Protein AF-A0A0H5RE59-F1 (afdb_monomer)

Radius of gyration: 17.79 Å; Cα contacts (8 Å, |Δi|>4): 95; chains: 1; bounding box: 38×24×58 Å

Mean predicted aligned error: 8.14 Å

Nearest PDB structures (foldseek):
  7eeb-assembly1_M  TM=8.782E-01  e=2.291E-01  Mus musculus
  8fvt-assembly1_B  TM=6.052E-01  e=4.975E+00  synthetic construct

Sequence (113 aa):
MSSTVLARKEISFVYLSLATGTVLLAVDVMDFVATGSYRVPRITPFAWRQNLVMGHAISFYFFLAGFFYSSEARIHKLVQLSWVSFAINIVAFVLRQVYDIYYRDYHPAEYVT

pLDDT: mean 80.5, std 17.13, range [43.94, 97.5]

Secondary structure (DSSP, 8-state):
--HHHHHHHHHHHHHHHHHHHHHHHHHHHHHHHHHHTT---S---HHHHHHHHHHHHHHHHHHHHHHHHHHHTT-HHHHHHHHHHHHHHHHHHHHHHHHHHHTTT--GGGS--

Foldseek 3Di:
DDPVVVLVVLLCLLVVLQVLLVVLLVVLVVQVVCVVVLVDDQDPDPVNLVVSVVSLVSSVVSLVSNCVSCVVVVVVVSNVSSVVSVVSSVVSVVSSVVCCVVCVVVRSVVVPD

Solvent-accessible surface area (backbone atoms only — not comparable to full-atom values): 6066 Å² total; per-residue (Å²): 134,63,71,70,58,54,56,57,58,50,62,45,25,32,58,48,12,33,52,46,16,51,52,49,31,52,50,44,52,48,53,52,51,33,56,76,66,74,65,55,66,81,65,81,50,73,67,55,58,53,49,51,56,51,49,52,53,54,24,49,50,26,32,52,52,15,34,52,51,24,52,75,69,62,39,64,71,53,37,54,50,26,53,52,25,48,52,44,35,49,53,27,51,51,51,42,52,50,48,54,62,77,47,63,82,68,56,72,68,78,75,69,126

Structure (mmCIF, N/CA/C/O backbone):
data_AF-A0A0H5RE59-F1
#
_entry.id   AF-A0A0H5RE59-F1
#
loop_
_atom_site.group_PDB
_atom_site.id
_atom_site.type_symbol
_atom_site.label_atom_id
_atom_site.label_alt_id
_atom_site.label_comp_id
_atom_site.label_asym_id
_atom_site.label_entity_id
_atom_site.label_seq_id
_atom_site.pdbx_PDB_ins_code
_atom_site.Cartn_x
_atom_site.Cartn_y
_atom_site.Cartn_z
_atom_site.occupancy
_atom_site.B_iso_or_equiv
_atom_site.auth_seq_id
_atom_site.auth_comp_id
_atom_site.auth_asym_id
_atom_site.auth_atom_id
_atom_site.pdbx_PDB_model_num
ATOM 1 N N . MET A 1 1 ? -6.481 15.987 28.851 1.00 46.97 1 MET A N 1
ATOM 2 C CA . MET A 1 1 ? -6.826 15.584 27.467 1.00 46.97 1 MET A CA 1
ATOM 3 C C . MET A 1 1 ? -7.873 14.484 27.543 1.00 46.97 1 MET A C 1
ATOM 5 O O . MET A 1 1 ? -7.654 13.524 28.263 1.00 46.97 1 MET A O 1
ATOM 9 N N . SER A 1 2 ? -9.025 14.662 26.894 1.00 43.94 2 SER A N 1
ATOM 10 C CA . SER A 1 2 ? -10.162 13.731 26.975 1.00 43.94 2 SER A CA 1
ATOM 11 C C . SER A 1 2 ? -9.854 12.403 26.270 1.00 43.94 2 SER A C 1
ATOM 13 O O . SER A 1 2 ? -9.437 12.420 25.111 1.00 43.94 2 SER A O 1
ATOM 15 N N . SER A 1 3 ? -10.094 11.268 26.933 1.00 54.47 3 SER A N 1
ATOM 16 C CA . SER A 1 3 ? -9.880 9.902 26.413 1.00 54.47 3 SER A CA 1
ATOM 17 C C . SER A 1 3 ? -10.580 9.634 25.072 1.00 54.47 3 SER A C 1
ATOM 19 O O . SER A 1 3 ? -10.087 8.872 24.245 1.00 54.47 3 SER A O 1
ATOM 21 N N . THR A 1 4 ? -11.682 10.334 24.795 1.00 52.44 4 THR A N 1
ATOM 22 C CA . THR A 1 4 ? -12.411 10.262 23.519 1.00 52.44 4 THR A CA 1
ATOM 23 C C . THR A 1 4 ? -11.646 10.840 22.325 1.00 52.44 4 THR A C 1
ATOM 25 O O . THR A 1 4 ? -11.872 10.414 21.192 1.00 52.44 4 THR A O 1
ATOM 28 N N . VAL A 1 5 ? -10.730 11.789 22.546 1.00 55.84 5 VAL A N 1
ATOM 29 C CA . VAL A 1 5 ? -9.918 12.390 21.473 1.00 55.84 5 VAL A CA 1
ATOM 30 C C . VAL A 1 5 ? -8.778 11.454 21.067 1.00 55.84 5 VAL A C 1
ATOM 32 O O . VAL A 1 5 ? -8.504 11.332 19.875 1.00 55.84 5 VAL A O 1
ATOM 35 N N . LEU A 1 6 ? -8.162 10.755 22.029 1.00 54.16 6 LEU A N 1
ATOM 36 C CA . LEU A 1 6 ? -7.161 9.710 21.771 1.00 54.16 6 LEU A CA 1
ATOM 37 C C . LEU A 1 6 ? -7.769 8.553 20.968 1.00 54.16 6 LEU A C 1
ATOM 39 O O . LEU A 1 6 ? -7.276 8.256 19.883 1.00 54.16 6 LEU A O 1
ATOM 43 N N . ALA A 1 7 ? -8.927 8.039 21.399 1.00 53.91 7 ALA A N 1
ATOM 44 C CA . ALA A 1 7 ? -9.632 6.974 20.685 1.00 53.91 7 ALA A CA 1
ATOM 45 C C . ALA A 1 7 ? -9.993 7.357 19.232 1.00 53.91 7 ALA A C 1
ATOM 47 O O . ALA A 1 7 ? -9.856 6.549 18.317 1.00 53.91 7 ALA A O 1
ATOM 48 N N . ARG A 1 8 ? -10.409 8.610 18.973 1.00 58.31 8 ARG A N 1
ATOM 49 C CA . ARG A 1 8 ? -10.681 9.094 17.601 1.00 58.31 8 ARG A CA 1
ATOM 50 C C . ARG A 1 8 ? -9.419 9.235 16.742 1.00 58.31 8 ARG A C 1
ATOM 52 O O . ARG A 1 8 ? -9.476 8.959 15.543 1.00 58.31 8 ARG A O 1
ATOM 59 N N . LYS A 1 9 ? -8.298 9.668 17.327 1.00 58.06 9 LYS A N 1
ATOM 60 C CA . LYS A 1 9 ? -7.012 9.783 16.618 1.00 58.06 9 LYS A CA 1
ATOM 61 C C . LYS A 1 9 ? -6.475 8.406 16.226 1.00 58.06 9 LYS A C 1
ATOM 63 O O . LYS A 1 9 ? -6.019 8.234 15.102 1.00 58.06 9 LYS A O 1
ATOM 68 N N . GLU A 1 10 ? -6.609 7.424 17.109 1.00 56.84 10 GLU A N 1
ATOM 69 C CA . GLU A 1 10 ? -6.114 6.058 16.906 1.00 56.84 10 GLU A CA 1
ATOM 70 C C . GLU A 1 10 ? -6.947 5.265 15.880 1.00 56.84 10 GLU A C 1
ATOM 72 O O . GLU A 1 10 ? -6.394 4.523 15.070 1.00 56.84 10 GLU A O 1
ATOM 77 N N . ILE A 1 11 ? -8.261 5.517 15.789 1.00 60.91 11 ILE A N 1
ATOM 78 C CA . ILE A 1 11 ? -9.129 4.963 14.726 1.00 60.91 11 ILE A CA 1
ATOM 79 C C . ILE A 1 11 ? -8.711 5.436 13.319 1.00 60.91 11 ILE A C 1
ATOM 81 O O . ILE A 1 11 ? -8.990 4.769 12.320 1.00 60.91 11 ILE A O 1
ATOM 85 N N . SER A 1 12 ? -8.008 6.567 13.213 1.00 78.69 12 SER A N 1
ATOM 86 C CA . SER A 1 12 ? -7.616 7.139 11.918 1.00 78.69 12 SER A CA 1
ATOM 87 C C . SER A 1 12 ? -6.506 6.342 11.219 1.00 78.69 12 SER A C 1
ATOM 89 O O . SER A 1 12 ? -6.367 6.446 10.002 1.00 78.69 12 SER A O 1
ATOM 91 N N . PHE A 1 13 ? -5.752 5.503 11.941 1.00 89.12 13 PHE A N 1
ATOM 92 C CA . PHE A 1 13 ? -4.626 4.757 11.368 1.00 89.12 13 PHE A CA 1
ATOM 93 C C . PHE A 1 13 ? -5.042 3.711 10.327 1.00 89.12 13 PHE A C 1
ATOM 95 O O . PHE A 1 13 ? -4.331 3.530 9.341 1.00 89.12 13 PHE A O 1
ATOM 102 N N . VAL A 1 14 ? -6.217 3.085 10.472 1.00 90.50 14 VAL A N 1
ATOM 103 C CA . VAL A 1 14 ? -6.732 2.124 9.475 1.00 90.50 14 VAL A CA 1
ATOM 104 C C . VAL A 1 14 ? -7.000 2.819 8.139 1.00 90.50 14 VAL A C 1
ATOM 106 O O . VAL A 1 14 ? -6.599 2.327 7.088 1.00 90.50 14 VAL A O 1
ATOM 109 N N . TYR A 1 15 ? -7.636 3.993 8.177 1.00 92.88 15 TYR A N 1
ATOM 110 C CA . TYR A 1 15 ? -7.918 4.780 6.975 1.00 92.88 15 TYR A CA 1
ATOM 111 C C . TYR A 1 15 ? -6.647 5.346 6.349 1.00 92.88 15 TYR A C 1
ATOM 113 O O . TYR A 1 15 ? -6.528 5.348 5.126 1.00 92.88 15 TYR A O 1
ATOM 121 N N . LEU A 1 16 ? -5.690 5.786 7.173 1.00 93.88 16 LEU A N 1
ATOM 122 C CA . LEU A 1 16 ? -4.383 6.227 6.693 1.00 93.88 16 LEU A CA 1
ATOM 123 C C . LEU A 1 16 ? -3.656 5.088 5.982 1.00 93.88 16 LEU A C 1
ATOM 125 O O . LEU A 1 16 ? -3.240 5.285 4.851 1.00 93.88 16 LEU A O 1
ATOM 129 N N . SER A 1 17 ? -3.593 3.900 6.590 1.00 95.50 17 SER A N 1
ATOM 130 C CA . SER A 1 17 ? -2.998 2.702 5.986 1.00 95.50 17 SER A CA 1
ATOM 131 C C . SER A 1 17 ? -3.651 2.318 4.657 1.00 95.50 17 SER A C 1
ATOM 133 O O . SER A 1 17 ? -2.963 1.962 3.699 1.00 95.50 17 SER A O 1
ATOM 135 N N . LEU A 1 18 ? -4.981 2.410 4.586 1.00 94.94 18 LEU A N 1
ATOM 136 C CA . LEU A 1 18 ? -5.728 2.098 3.375 1.00 94.94 18 LEU A CA 1
ATOM 137 C C . LEU A 1 18 ? -5.432 3.115 2.268 1.00 94.94 18 LEU A C 1
ATOM 139 O O . LEU A 1 18 ? -5.188 2.732 1.124 1.00 94.94 18 LEU A O 1
ATOM 143 N N . ALA A 1 19 ? -5.423 4.406 2.607 1.00 95.25 19 ALA A N 1
ATOM 144 C CA . ALA A 1 19 ? -5.119 5.479 1.671 1.00 95.25 19 ALA A CA 1
ATOM 145 C C . ALA A 1 19 ? -3.676 5.381 1.162 1.00 95.25 19 ALA A C 1
ATOM 147 O O . ALA A 1 19 ? -3.457 5.383 -0.048 1.00 95.25 19 ALA A O 1
ATOM 148 N N . THR A 1 20 ? -2.697 5.228 2.059 1.00 95.50 20 THR A N 1
ATOM 149 C CA . THR A 1 20 ? -1.285 5.090 1.681 1.00 95.50 20 THR A CA 1
ATOM 150 C C . THR A 1 20 ? -1.047 3.826 0.866 1.00 95.50 20 THR A C 1
ATOM 152 O O . THR A 1 20 ? -0.395 3.902 -0.169 1.00 95.50 20 THR A O 1
ATOM 155 N N . GLY A 1 21 ? -1.632 2.691 1.258 1.00 95.38 21 GLY A N 1
ATOM 156 C CA . GLY A 1 21 ? -1.531 1.439 0.505 1.00 95.38 21 GLY A CA 1
ATOM 157 C C . GLY A 1 21 ? -2.122 1.542 -0.901 1.00 95.38 21 GLY A C 1
ATOM 158 O O . GLY A 1 21 ? -1.522 1.062 -1.856 1.00 95.38 21 GLY A O 1
ATOM 159 N N . THR A 1 22 ? -3.261 2.224 -1.049 1.00 96.88 22 THR A N 1
ATOM 160 C CA . THR A 1 22 ? -3.894 2.450 -2.360 1.00 96.88 22 THR A CA 1
ATOM 161 C C . THR A 1 22 ? -3.052 3.369 -3.245 1.00 96.88 22 THR A C 1
ATOM 163 O O . THR A 1 22 ? -2.894 3.097 -4.432 1.00 96.88 22 THR A O 1
ATOM 166 N N . VAL A 1 23 ? -2.483 4.440 -2.679 1.00 96.12 23 VAL A N 1
ATOM 167 C CA . VAL A 1 23 ? -1.583 5.345 -3.411 1.00 96.12 23 VAL A CA 1
ATOM 168 C C . VAL A 1 23 ? -0.330 4.603 -3.869 1.00 96.12 23 VAL A C 1
ATOM 170 O O . VAL A 1 23 ? 0.046 4.728 -5.030 1.00 96.12 23 VAL A O 1
ATOM 173 N N . LEU A 1 24 ? 0.283 3.799 -2.997 1.00 95.38 24 LEU A N 1
ATOM 174 C CA . LEU A 1 24 ? 1.452 2.989 -3.349 1.00 95.38 24 LEU A CA 1
ATOM 175 C C . LEU A 1 24 ? 1.119 1.980 -4.452 1.00 95.38 24 LEU A C 1
ATOM 177 O O . LEU A 1 24 ? 1.836 1.923 -5.442 1.00 95.38 24 LEU A O 1
ATOM 181 N N . LEU A 1 25 ? -0.020 1.285 -4.355 1.00 95.75 25 LEU A N 1
ATOM 182 C CA . LEU A 1 25 ? -0.477 0.377 -5.409 1.00 95.75 25 LEU A CA 1
ATOM 183 C C . LEU A 1 25 ? -0.648 1.094 -6.756 1.00 95.75 25 LEU A C 1
ATOM 185 O O . LEU A 1 25 ? -0.248 0.568 -7.791 1.00 95.75 25 LEU A O 1
ATOM 189 N N . ALA A 1 26 ? -1.242 2.290 -6.756 1.00 94.12 26 ALA A N 1
ATOM 190 C CA . ALA A 1 26 ? -1.413 3.077 -7.972 1.00 94.12 26 ALA A CA 1
ATOM 191 C C . ALA A 1 26 ? -0.061 3.484 -8.578 1.00 94.12 26 ALA A C 1
ATOM 193 O O . ALA A 1 26 ? 0.106 3.408 -9.795 1.00 94.12 26 ALA A O 1
ATOM 194 N N . VAL A 1 27 ? 0.907 3.862 -7.738 1.00 91.19 27 VAL A N 1
ATOM 195 C CA . VAL A 1 27 ? 2.281 4.158 -8.167 1.00 91.19 27 VAL A CA 1
ATOM 196 C C . VAL A 1 27 ? 2.952 2.914 -8.750 1.00 91.19 27 VAL A C 1
ATOM 198 O O . VAL A 1 27 ? 3.530 3.005 -9.827 1.00 91.19 27 VAL A O 1
ATOM 201 N N . ASP A 1 28 ? 2.821 1.749 -8.115 1.00 90.12 28 ASP A N 1
ATOM 202 C CA . ASP A 1 28 ? 3.412 0.501 -8.612 1.00 90.12 28 ASP A CA 1
ATOM 203 C C . ASP A 1 28 ? 2.819 0.082 -9.966 1.00 90.12 28 ASP A C 1
ATOM 205 O O . ASP A 1 28 ? 3.548 -0.313 -10.876 1.00 90.12 28 ASP A O 1
ATOM 209 N N . VAL A 1 29 ? 1.499 0.218 -10.139 1.00 89.56 29 VAL A N 1
ATOM 210 C CA . VAL A 1 29 ? 0.831 -0.028 -11.427 1.00 89.56 29 VAL A CA 1
ATOM 211 C C . VAL A 1 29 ? 1.306 0.968 -12.487 1.00 89.56 29 VAL A C 1
ATOM 213 O O . VAL A 1 29 ? 1.575 0.569 -13.621 1.00 89.56 29 VAL A O 1
ATOM 216 N N . MET A 1 30 ? 1.436 2.250 -12.137 1.00 86.75 30 MET A N 1
ATOM 217 C CA . MET A 1 30 ? 1.965 3.265 -13.048 1.00 86.75 30 MET A CA 1
ATOM 218 C C . MET A 1 30 ? 3.403 2.965 -13.474 1.00 86.75 30 MET A C 1
ATOM 220 O O . MET A 1 30 ? 3.688 3.036 -14.668 1.00 86.75 30 MET A O 1
ATOM 224 N N . ASP A 1 31 ? 4.283 2.602 -12.538 1.00 81.44 31 ASP A N 1
ATOM 225 C CA . ASP A 1 31 ? 5.670 2.218 -12.823 1.00 81.44 31 ASP A CA 1
ATOM 226 C C . ASP A 1 31 ? 5.707 1.000 -13.763 1.00 81.44 31 ASP A C 1
ATOM 228 O O . ASP A 1 31 ? 6.430 0.998 -14.761 1.00 81.44 31 ASP A O 1
ATOM 232 N N . PHE A 1 32 ? 4.866 -0.009 -13.514 1.00 79.62 32 PHE A N 1
ATOM 233 C CA . PHE A 1 32 ? 4.779 -1.201 -14.359 1.00 79.62 32 PHE A CA 1
ATOM 234 C C . PHE A 1 32 ? 4.336 -0.873 -15.797 1.00 79.62 32 PHE A C 1
ATOM 236 O O . PHE A 1 32 ? 4.952 -1.329 -16.765 1.00 79.62 32 PHE A O 1
ATOM 243 N N . VAL A 1 33 ? 3.296 -0.046 -15.957 1.00 82.31 33 VAL A N 1
ATOM 244 C CA . VAL A 1 33 ? 2.791 0.385 -17.274 1.00 82.31 33 VAL A CA 1
ATOM 245 C C . VAL A 1 33 ? 3.799 1.285 -17.993 1.00 82.31 33 VAL A C 1
ATOM 247 O O . VAL A 1 33 ? 4.021 1.127 -19.197 1.00 82.31 33 VAL A O 1
ATOM 250 N N . ALA A 1 34 ? 4.439 2.213 -17.276 1.00 75.19 34 ALA A N 1
ATOM 251 C CA . ALA A 1 34 ? 5.450 3.102 -17.839 1.00 75.19 34 ALA A CA 1
ATOM 252 C C . ALA A 1 34 ? 6.615 2.300 -18.435 1.00 75.19 34 ALA A C 1
ATOM 254 O O . ALA A 1 34 ? 7.016 2.562 -19.573 1.00 75.19 34 ALA A O 1
ATOM 255 N N . THR A 1 35 ? 7.069 1.266 -17.727 1.00 70.88 35 THR A N 1
ATOM 256 C CA . THR A 1 35 ? 8.137 0.375 -18.189 1.00 70.88 35 THR A CA 1
ATOM 257 C C . THR A 1 35 ? 7.732 -0.490 -19.374 1.00 70.88 35 THR A C 1
ATOM 259 O O . THR A 1 35 ? 8.495 -0.588 -20.334 1.00 70.88 35 THR A O 1
ATOM 262 N N . GLY A 1 36 ? 6.500 -1.005 -19.403 1.00 67.88 36 GLY A N 1
ATOM 263 C CA . GLY A 1 36 ? 5.974 -1.718 -20.574 1.00 67.88 36 GLY A CA 1
ATOM 264 C C . GLY A 1 36 ? 5.791 -0.845 -21.827 1.00 67.88 36 GLY A C 1
ATOM 265 O O . GLY A 1 36 ? 5.767 -1.363 -22.939 1.00 67.88 36 GLY A O 1
ATOM 266 N N . SER A 1 37 ? 5.678 0.479 -21.672 1.00 67.06 37 SER A N 1
ATOM 267 C CA . SER A 1 37 ? 5.431 1.421 -22.778 1.00 67.06 37 SER A CA 1
ATOM 268 C C . SER A 1 37 ? 6.691 2.083 -23.365 1.00 67.06 37 SER A C 1
ATOM 270 O O . SER A 1 37 ? 6.564 3.014 -24.160 1.00 67.06 37 SER A O 1
ATOM 272 N N . TYR A 1 38 ? 7.900 1.642 -22.979 1.00 59.06 38 TYR A N 1
ATOM 273 C CA . TYR A 1 38 ? 9.199 2.258 -23.332 1.00 59.06 38 TYR A CA 1
ATOM 274 C C . TYR A 1 38 ? 9.335 3.749 -22.956 1.00 59.06 38 TYR A C 1
ATOM 276 O O . TYR A 1 38 ? 10.293 4.413 -23.351 1.00 59.06 38 TYR A O 1
ATOM 284 N N . ARG A 1 39 ? 8.417 4.298 -22.148 1.00 54.31 39 ARG A N 1
ATOM 285 C CA . ARG A 1 39 ? 8.472 5.678 -21.633 1.00 54.31 39 ARG A CA 1
ATOM 286 C C . ARG A 1 39 ? 9.166 5.745 -20.277 1.00 54.31 39 ARG A C 1
ATOM 288 O O . ARG A 1 39 ? 8.737 6.484 -19.394 1.00 54.31 39 ARG A O 1
ATOM 295 N N . VAL A 1 40 ? 10.222 4.960 -20.092 1.00 52.34 40 VAL A N 1
ATOM 296 C CA . VAL A 1 40 ? 10.969 4.962 -18.833 1.00 52.34 40 VAL A CA 1
ATOM 297 C C . VAL A 1 40 ? 11.837 6.219 -18.794 1.00 52.34 40 VAL A C 1
ATOM 299 O O . VAL A 1 40 ? 12.672 6.408 -19.684 1.00 52.34 40 VAL A O 1
ATOM 302 N N . PRO A 1 41 ? 11.675 7.104 -17.793 1.00 48.22 41 PRO A N 1
ATOM 303 C CA . PRO A 1 41 ? 12.642 8.163 -17.554 1.00 48.22 41 PRO A CA 1
ATOM 304 C C . PRO A 1 41 ? 14.018 7.522 -17.377 1.00 48.22 41 PRO A C 1
ATOM 306 O O . PRO A 1 41 ? 14.142 6.546 -16.646 1.00 48.22 41 PRO A O 1
ATOM 309 N N . ARG A 1 42 ? 15.034 8.073 -18.049 1.00 51.09 42 ARG A N 1
ATOM 310 C CA . ARG A 1 42 ? 16.383 7.509 -18.268 1.00 51.09 42 ARG A CA 1
ATOM 311 C C . ARG A 1 42 ? 17.042 6.769 -17.096 1.00 51.09 42 ARG A C 1
ATOM 313 O O . ARG A 1 42 ? 17.930 5.967 -17.351 1.00 51.09 42 ARG A O 1
ATOM 320 N N . ILE A 1 43 ? 16.663 7.034 -15.850 1.00 51.75 43 ILE A N 1
ATOM 321 C CA . ILE A 1 43 ? 17.119 6.342 -14.647 1.00 51.75 43 ILE A CA 1
ATOM 322 C C . ILE A 1 43 ? 15.996 6.509 -13.616 1.00 51.75 43 ILE A C 1
ATOM 324 O O . ILE A 1 43 ? 15.756 7.640 -13.194 1.00 51.75 43 ILE A O 1
ATOM 328 N N . THR A 1 44 ? 15.308 5.451 -13.174 1.00 57.75 44 THR A N 1
ATOM 329 C CA . THR A 1 44 ? 14.552 5.552 -11.914 1.00 57.75 44 THR A CA 1
ATOM 330 C C . THR A 1 44 ? 15.598 5.616 -10.798 1.00 57.75 44 THR A C 1
ATOM 332 O O . THR A 1 44 ? 16.321 4.633 -10.603 1.00 57.75 44 THR A O 1
ATOM 335 N N . PRO A 1 45 ? 15.783 6.755 -10.102 1.00 66.56 45 PRO A N 1
ATOM 336 C CA . PRO A 1 45 ? 16.904 6.910 -9.183 1.00 66.56 45 PRO A CA 1
ATOM 337 C C . PRO A 1 45 ? 16.841 5.843 -8.089 1.00 66.56 45 PRO A C 1
ATOM 339 O O . PRO A 1 45 ? 15.758 5.514 -7.610 1.00 66.56 45 PRO A O 1
ATOM 342 N N . PHE A 1 46 ? 17.987 5.333 -7.634 1.00 68.38 46 PHE A N 1
ATOM 343 C CA . PHE A 1 46 ? 18.045 4.425 -6.480 1.00 68.38 46 PHE A CA 1
ATOM 344 C C . PHE A 1 46 ? 17.250 4.971 -5.273 1.00 68.38 46 PHE A C 1
ATOM 346 O O . PHE A 1 46 ? 16.520 4.228 -4.620 1.00 68.38 46 PHE A O 1
ATOM 353 N N . ALA A 1 47 ? 17.291 6.293 -5.073 1.00 72.81 47 ALA A N 1
ATOM 354 C CA . ALA A 1 47 ? 16.506 7.003 -4.067 1.00 72.81 47 ALA A CA 1
ATOM 355 C C . ALA A 1 47 ? 14.979 6.851 -4.234 1.00 72.81 47 ALA A C 1
ATOM 357 O O . ALA A 1 47 ? 14.272 6.774 -3.236 1.00 72.81 47 ALA A O 1
ATOM 358 N N . TRP A 1 48 ? 14.451 6.766 -5.463 1.00 79.31 48 TRP A N 1
ATOM 359 C CA . TRP A 1 48 ? 13.016 6.553 -5.706 1.00 79.31 48 TRP A CA 1
ATOM 360 C C . TRP A 1 48 ? 12.566 5.182 -5.205 1.00 79.31 48 TRP A C 1
ATOM 362 O O . TRP A 1 48 ? 11.6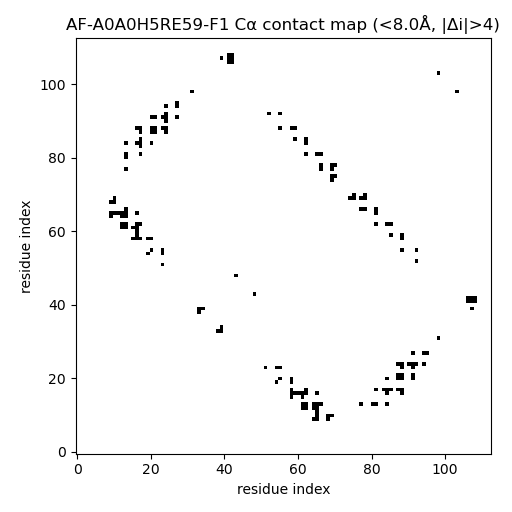12 5.090 -4.438 1.00 79.31 48 TRP A O 1
ATOM 372 N N . ARG A 1 49 ? 13.315 4.127 -5.557 1.00 78.81 49 ARG A N 1
ATOM 373 C CA . ARG A 1 49 ? 13.041 2.760 -5.086 1.00 78.81 49 ARG A CA 1
ATOM 374 C C . ARG A 1 49 ? 13.062 2.685 -3.560 1.00 78.81 49 ARG A C 1
ATOM 376 O O . ARG A 1 49 ? 12.134 2.162 -2.952 1.00 78.81 49 ARG A O 1
ATOM 383 N N . GLN A 1 50 ? 14.083 3.273 -2.937 1.00 82.69 50 GLN A N 1
ATOM 384 C CA . GLN A 1 50 ? 14.209 3.296 -1.481 1.00 82.69 50 GLN A CA 1
ATOM 385 C C . GLN A 1 50 ? 13.062 4.068 -0.804 1.00 82.69 50 GLN A C 1
ATO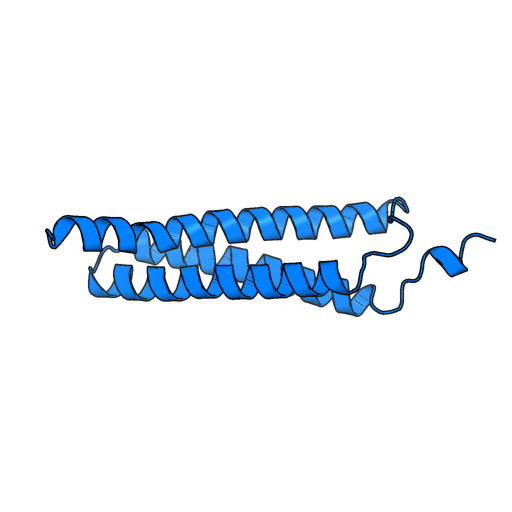M 387 O O . GLN A 1 50 ? 12.524 3.598 0.200 1.00 82.69 50 GLN A O 1
ATOM 392 N N . ASN A 1 51 ? 12.643 5.203 -1.372 1.00 87.38 51 ASN A N 1
ATOM 393 C CA . ASN A 1 51 ? 11.507 5.979 -0.869 1.00 87.38 51 ASN A CA 1
ATOM 394 C C . ASN A 1 51 ? 1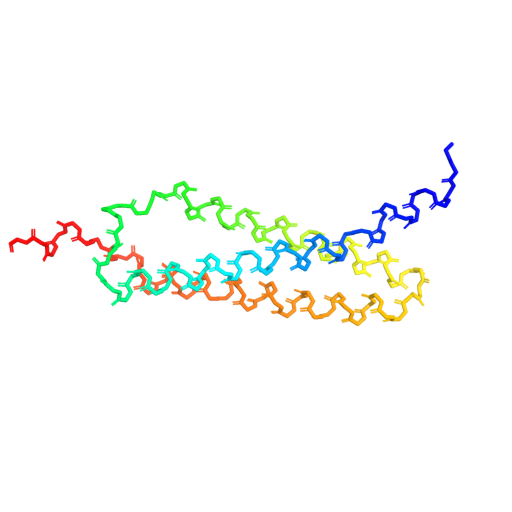0.192 5.193 -0.944 1.00 87.38 51 ASN A C 1
ATOM 396 O O . ASN A 1 51 ? 9.403 5.251 -0.003 1.00 87.38 51 ASN A O 1
ATOM 400 N N . LEU A 1 52 ? 9.963 4.430 -2.019 1.00 90.19 52 LEU A N 1
ATOM 401 C CA . LEU A 1 52 ? 8.771 3.587 -2.143 1.00 90.19 52 LEU A CA 1
ATOM 402 C C . LEU A 1 52 ? 8.766 2.455 -1.114 1.00 90.19 52 LEU A C 1
ATOM 404 O O . LEU A 1 52 ? 7.766 2.263 -0.425 1.00 90.19 52 LEU A O 1
ATOM 408 N N . VAL A 1 53 ? 9.898 1.770 -0.919 1.00 90.12 53 VAL A N 1
ATOM 409 C CA . VAL A 1 53 ? 10.034 0.735 0.123 1.00 90.12 53 VAL A CA 1
ATOM 410 C C . VAL A 1 53 ? 9.786 1.316 1.521 1.00 90.12 53 VAL A C 1
ATOM 412 O O . VAL A 1 53 ? 9.047 0.723 2.310 1.00 90.12 53 VAL A O 1
ATOM 415 N N . MET A 1 54 ? 10.330 2.501 1.825 1.00 93.06 54 MET A N 1
ATOM 416 C CA . MET A 1 54 ? 10.013 3.222 3.066 1.00 93.06 54 MET A CA 1
ATOM 417 C C . MET A 1 54 ? 8.523 3.574 3.164 1.00 93.06 54 MET A C 1
ATOM 419 O O . MET A 1 54 ? 7.934 3.435 4.236 1.00 93.06 54 MET A O 1
ATOM 423 N N . GLY A 1 55 ? 7.894 3.970 2.057 1.00 94.44 55 GLY A N 1
ATOM 424 C CA . GLY A 1 55 ? 6.455 4.214 1.974 1.00 94.44 55 GLY A CA 1
ATOM 425 C C . GLY A 1 55 ? 5.627 2.990 2.371 1.00 94.44 55 GLY A C 1
ATOM 426 O O . GLY A 1 55 ? 4.729 3.109 3.209 1.00 94.44 55 GLY A O 1
ATOM 427 N N . HIS A 1 56 ? 5.962 1.803 1.856 1.00 95.38 56 HIS A N 1
ATOM 428 C CA . HIS A 1 56 ? 5.301 0.559 2.268 1.00 95.38 56 HIS A CA 1
ATOM 429 C C . HIS A 1 56 ? 5.510 0.272 3.756 1.00 95.38 56 HIS A C 1
ATOM 431 O O . HIS A 1 56 ? 4.549 -0.069 4.440 1.00 95.38 56 HIS A O 1
ATOM 437 N N . ALA A 1 57 ? 6.724 0.458 4.285 1.00 96.00 57 ALA A N 1
ATOM 438 C CA . ALA A 1 57 ? 6.999 0.251 5.708 1.00 96.00 57 ALA A CA 1
ATOM 439 C C . ALA A 1 57 ? 6.138 1.162 6.605 1.00 96.00 57 ALA A C 1
ATOM 441 O O . ALA A 1 57 ? 5.552 0.695 7.582 1.00 96.00 57 ALA A O 1
ATOM 442 N N . ILE A 1 58 ? 5.994 2.441 6.239 1.00 95.50 58 ILE A N 1
ATOM 443 C CA . ILE A 1 58 ? 5.113 3.395 6.932 1.00 95.50 58 ILE A CA 1
ATOM 444 C C . ILE A 1 58 ? 3.649 2.945 6.840 1.00 95.50 58 ILE A C 1
ATOM 446 O O . ILE A 1 58 ? 2.919 2.961 7.831 1.00 95.50 58 ILE A O 1
ATOM 450 N N . SER A 1 59 ? 3.217 2.499 5.662 1.00 95.62 59 SER A N 1
ATOM 451 C CA . SER A 1 59 ? 1.847 2.036 5.445 1.00 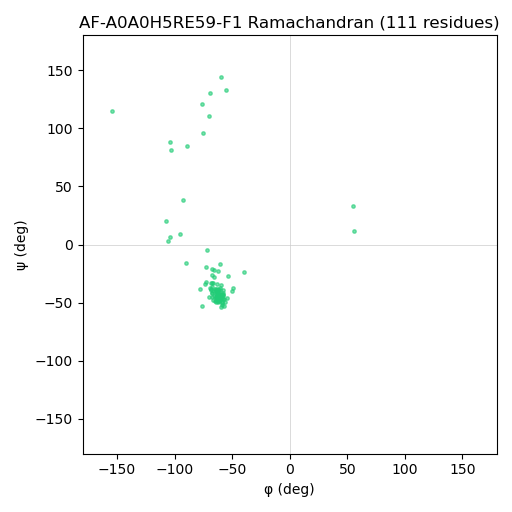95.62 59 SER A CA 1
ATOM 452 C C . SER A 1 59 ? 1.511 0.772 6.254 1.00 95.62 59 SER A C 1
ATOM 454 O O . SER A 1 59 ? 0.424 0.671 6.836 1.00 95.62 59 SER A O 1
ATOM 456 N N . PHE A 1 60 ? 2.464 -0.162 6.373 1.00 96.25 60 PHE A N 1
ATOM 457 C CA . PHE A 1 60 ? 2.353 -1.340 7.239 1.00 96.25 60 PHE A CA 1
ATOM 458 C C . PHE A 1 60 ? 2.351 -0.977 8.723 1.00 96.25 60 PHE A C 1
ATOM 460 O O . PHE A 1 60 ? 1.604 -1.582 9.490 1.00 96.25 60 PHE A O 1
ATOM 467 N N . TYR A 1 61 ? 3.127 0.029 9.132 1.00 95.44 61 TYR A N 1
ATOM 468 C CA . TYR A 1 61 ? 3.071 0.550 10.496 1.00 95.44 61 TYR A CA 1
ATOM 469 C C . TYR A 1 61 ? 1.674 1.090 10.831 1.00 95.44 61 TYR A C 1
ATOM 471 O O . TYR A 1 61 ? 1.110 0.728 11.865 1.00 95.44 61 TYR A O 1
ATOM 479 N N . PHE A 1 62 ? 1.069 1.883 9.939 1.00 94.75 62 PHE A N 1
ATOM 480 C CA . PHE A 1 62 ? -0.305 2.358 10.128 1.00 94.75 62 PHE A CA 1
ATOM 481 C C . PHE A 1 62 ? -1.320 1.213 10.174 1.00 94.75 62 PHE A C 1
ATOM 483 O O . PHE A 1 62 ? -2.245 1.263 10.985 1.00 94.75 62 PHE A O 1
ATOM 490 N N . PHE A 1 63 ? -1.136 0.170 9.357 1.00 94.62 63 PHE A N 1
ATOM 491 C CA . PHE A 1 63 ? -1.966 -1.033 9.425 1.00 94.62 63 PHE A CA 1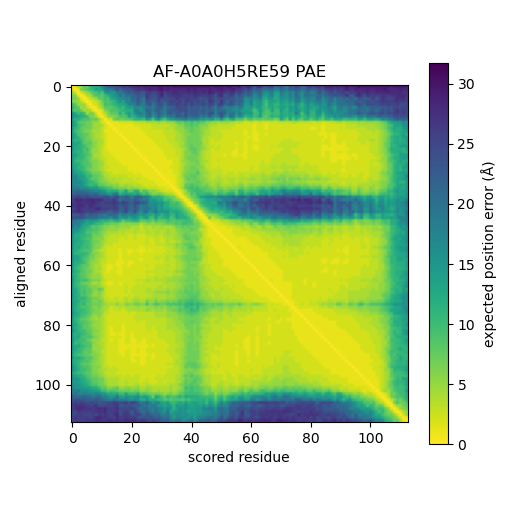
ATOM 492 C C . PHE A 1 63 ? -1.861 -1.692 10.803 1.00 94.62 63 PHE A C 1
ATOM 494 O O . PHE A 1 63 ? -2.886 -1.899 11.443 1.00 94.62 63 PHE A O 1
ATOM 501 N N . LEU A 1 64 ? -0.645 -1.993 11.269 1.00 94.88 64 LEU A N 1
ATOM 502 C CA . LEU A 1 64 ? -0.406 -2.671 12.544 1.00 94.88 64 LEU A CA 1
ATOM 503 C C . LEU A 1 64 ? -0.998 -1.879 13.709 1.00 94.88 64 LEU A C 1
ATOM 505 O O . LEU A 1 64 ? -1.768 -2.430 14.493 1.00 94.88 64 LEU A O 1
ATOM 509 N N . ALA A 1 65 ? -0.698 -0.579 13.780 1.00 92.31 65 ALA A N 1
ATOM 510 C CA . ALA A 1 65 ? -1.255 0.301 14.800 1.00 92.31 65 ALA A CA 1
ATOM 511 C C . ALA A 1 65 ? -2.792 0.292 14.748 1.00 92.31 65 ALA A C 1
ATOM 513 O O . ALA A 1 65 ? -3.447 -0.019 15.740 1.00 92.31 65 ALA A O 1
ATOM 514 N N . GLY A 1 66 ? -3.378 0.552 13.575 1.00 90.31 66 GLY A N 1
ATOM 515 C CA . GLY A 1 66 ? -4.830 0.579 13.400 1.00 90.31 66 GLY A CA 1
ATOM 516 C C . GLY A 1 66 ? -5.513 -0.757 13.718 1.00 90.31 66 GLY A C 1
ATOM 517 O O . GLY A 1 66 ? -6.587 -0.773 14.322 1.00 90.31 66 GLY A O 1
ATOM 518 N N . PHE A 1 67 ? -4.887 -1.879 13.367 1.00 93.00 67 PHE A N 1
ATOM 519 C CA . PHE A 1 67 ? -5.390 -3.221 13.645 1.00 93.00 67 PHE A CA 1
ATOM 520 C C . PHE A 1 67 ? -5.406 -3.523 15.145 1.00 93.00 67 PHE A C 1
ATOM 522 O O . PHE A 1 67 ? -6.432 -3.975 15.656 1.00 93.00 67 PHE A O 1
ATOM 529 N N . PHE A 1 68 ? -4.314 -3.242 15.865 1.00 92.12 68 PHE A N 1
ATOM 530 C CA . PHE A 1 68 ? -4.259 -3.462 17.312 1.00 92.12 68 PHE A CA 1
ATOM 531 C C . PHE A 1 68 ? -5.290 -2.605 18.047 1.00 92.12 68 PHE A C 1
ATOM 533 O O . PHE A 1 68 ? -6.096 -3.152 18.799 1.00 92.12 68 PHE A O 1
ATOM 540 N N . TYR A 1 69 ? -5.352 -1.303 17.750 1.00 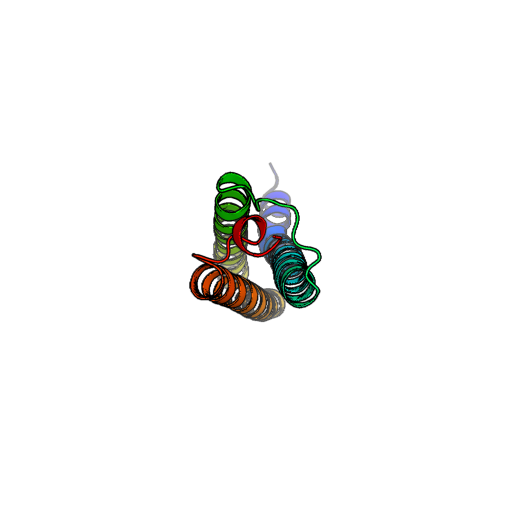89.19 69 TYR A N 1
ATOM 541 C CA . TYR A 1 69 ? -6.319 -0.404 18.386 1.00 89.19 69 TYR A CA 1
ATOM 542 C C . TYR A 1 69 ? -7.772 -0.788 18.081 1.00 89.19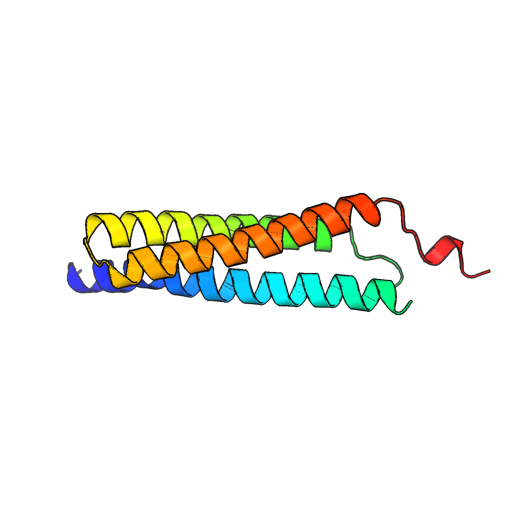 69 TYR A C 1
ATOM 544 O O . TYR A 1 69 ? -8.614 -0.818 18.978 1.00 89.19 69 TYR A O 1
ATOM 552 N N . SER A 1 70 ? -8.093 -1.114 16.825 1.00 89.31 70 SER A N 1
ATOM 553 C CA . SER A 1 70 ? -9.458 -1.517 16.458 1.00 89.31 70 SER A CA 1
ATOM 554 C C . SER A 1 70 ? -9.869 -2.860 17.067 1.00 89.31 70 SER A C 1
ATOM 556 O O . SER A 1 70 ? -11.041 -3.034 17.418 1.00 89.31 70 SER A O 1
ATOM 558 N N . SER A 1 71 ? -8.914 -3.780 17.233 1.00 89.94 71 SER A N 1
ATOM 559 C CA . SER A 1 71 ? -9.123 -5.071 17.893 1.00 89.94 71 SER A CA 1
ATOM 560 C C . SER A 1 71 ? -9.341 -4.906 19.395 1.00 89.94 71 SER A C 1
ATOM 562 O O . SER A 1 71 ? -10.290 -5.475 19.936 1.00 89.94 71 SER A O 1
ATOM 564 N N . GLU A 1 72 ? -8.527 -4.084 20.061 1.00 89.00 72 GLU A N 1
ATOM 565 C CA . GLU A 1 72 ? -8.664 -3.780 21.490 1.00 89.00 72 GLU A CA 1
ATOM 566 C C . GLU A 1 72 ? -9.997 -3.082 21.791 1.00 89.00 72 GLU A C 1
ATOM 568 O O . GLU A 1 72 ? -10.723 -3.479 22.703 1.00 89.00 72 GLU A O 1
ATOM 573 N N . ALA A 1 73 ? -10.388 -2.120 20.951 1.00 85.88 73 ALA A N 1
ATOM 574 C CA . ALA A 1 73 ? -11.674 -1.431 21.046 1.00 85.88 73 ALA A CA 1
ATOM 575 C C . ALA A 1 73 ? -12.881 -2.300 20.631 1.00 85.88 73 ALA A C 1
ATOM 577 O O . ALA A 1 73 ? -14.023 -1.851 20.730 1.00 85.88 73 ALA A O 1
ATOM 578 N N . ARG A 1 74 ? -12.650 -3.532 20.148 1.00 88.44 74 ARG A N 1
ATOM 579 C CA . ARG A 1 74 ? -13.673 -4.486 19.677 1.00 88.44 74 ARG A CA 1
ATOM 580 C C . ARG A 1 74 ? -14.600 -3.915 18.595 1.00 88.44 74 ARG A C 1
ATOM 582 O O . ARG A 1 74 ? -15.772 -4.279 18.499 1.00 88.44 74 ARG A O 1
ATOM 589 N N . ILE A 1 75 ? -14.082 -3.034 17.738 1.00 87.19 75 ILE A N 1
ATOM 590 C CA . ILE A 1 75 ? -14.854 -2.432 16.643 1.00 87.19 75 ILE A CA 1
ATOM 591 C C . ILE A 1 75 ? -14.736 -3.327 15.403 1.00 87.19 75 ILE A C 1
ATOM 593 O O . ILE A 1 75 ? -13.912 -3.092 14.520 1.00 87.19 75 ILE A O 1
ATOM 597 N N . HIS A 1 76 ? -15.590 -4.351 15.312 1.00 89.56 76 HIS A N 1
ATOM 598 C CA . HIS A 1 76 ? -15.524 -5.390 14.269 1.00 89.56 76 HIS A CA 1
ATOM 599 C C . HIS A 1 76 ? -15.411 -4.858 12.830 1.00 89.56 76 HIS A C 1
ATOM 601 O O . HIS A 1 76 ? -14.639 -5.393 12.037 1.00 89.56 76 HIS A O 1
ATOM 607 N N . LYS A 1 77 ? -16.133 -3.780 12.493 1.00 90.19 77 LYS A N 1
ATOM 608 C CA . LYS A 1 77 ? -16.075 -3.170 11.153 1.00 90.19 77 LYS A CA 1
ATOM 609 C C . LYS A 1 77 ? -14.680 -2.633 10.808 1.00 90.19 77 LYS A C 1
ATOM 611 O O . LYS A 1 77 ? -14.235 -2.781 9.675 1.00 90.19 77 LYS A O 1
ATOM 616 N N . LEU A 1 78 ? -13.982 -2.028 11.772 1.00 90.25 78 LEU A N 1
ATOM 617 C CA . LEU A 1 78 ? -12.626 -1.506 11.562 1.00 90.25 78 LEU A CA 1
ATOM 618 C C . LEU A 1 78 ? -11.594 -2.628 11.479 1.00 90.25 78 LEU A C 1
ATOM 620 O O . LEU A 1 78 ? -10.660 -2.525 10.690 1.00 90.25 78 LEU A O 1
ATOM 624 N N . VAL A 1 79 ? -11.788 -3.717 12.225 1.00 91.31 79 VAL A N 1
ATOM 625 C CA . VAL A 1 79 ? -10.948 -4.917 12.103 1.00 91.31 79 VAL A CA 1
ATOM 626 C C . VAL A 1 79 ? -11.072 -5.513 10.697 1.00 91.31 79 VAL A C 1
ATOM 628 O O . VAL A 1 79 ? -10.063 -5.785 10.053 1.00 91.31 79 VAL A O 1
ATOM 631 N N . GLN A 1 80 ? -12.296 -5.646 10.172 1.00 94.56 80 GLN A N 1
ATOM 632 C CA . GLN A 1 80 ? -12.522 -6.093 8.790 1.00 94.56 80 GLN A CA 1
ATOM 633 C C . GLN A 1 80 ? -11.864 -5.157 7.768 1.00 94.56 80 GLN A C 1
ATOM 635 O O . GLN A 1 80 ? -11.176 -5.620 6.862 1.00 94.56 80 GLN A O 1
ATOM 640 N N . LEU A 1 81 ? -12.017 -3.840 7.936 1.00 94.12 81 LEU A N 1
ATOM 641 C CA . LEU A 1 81 ? -11.377 -2.859 7.059 1.00 94.12 81 LEU A CA 1
ATOM 642 C C . LEU A 1 81 ? -9.842 -2.918 7.137 1.00 94.12 81 LEU A C 1
ATOM 644 O O . LEU A 1 81 ? -9.167 -2.733 6.129 1.00 94.12 81 LEU A O 1
ATOM 648 N N . SER A 1 82 ? -9.286 -3.226 8.309 1.00 93.50 82 SER A N 1
ATOM 649 C CA . SER A 1 82 ? -7.841 -3.398 8.494 1.00 93.50 82 SER A CA 1
ATOM 650 C C . SER A 1 82 ? -7.313 -4.588 7.697 1.00 93.50 82 SER A C 1
ATOM 652 O O . SER A 1 82 ? -6.258 -4.477 7.082 1.00 93.50 82 SER A O 1
ATOM 654 N N . TRP A 1 83 ? -8.065 -5.692 7.624 1.00 95.69 83 TRP A N 1
ATOM 655 C CA . TRP A 1 83 ? -7.721 -6.825 6.758 1.00 95.69 83 TRP A CA 1
ATOM 656 C C . TRP A 1 83 ? -7.752 -6.467 5.271 1.00 95.69 83 TRP A C 1
ATOM 658 O O . TRP A 1 83 ? -6.871 -6.885 4.522 1.00 95.69 83 TRP A O 1
ATOM 668 N N . VAL A 1 84 ? -8.721 -5.654 4.842 1.00 96.19 84 VAL A N 1
ATOM 669 C CA . VAL A 1 84 ? -8.756 -5.130 3.466 1.00 96.19 84 VAL A CA 1
ATOM 670 C C . VAL A 1 84 ? -7.535 -4.249 3.194 1.00 96.19 84 VAL A C 1
ATOM 672 O O . VAL A 1 84 ? -6.861 -4.428 2.180 1.00 96.19 84 VAL A O 1
ATOM 675 N N . SER A 1 85 ? -7.201 -3.344 4.121 1.00 95.69 85 SER A N 1
ATOM 676 C CA . SER A 1 85 ? -5.996 -2.512 4.026 1.00 95.69 85 SER A CA 1
ATOM 677 C C . SER A 1 85 ? -4.725 -3.357 3.935 1.00 95.69 85 SER A C 1
ATOM 679 O O . SER A 1 85 ? -3.856 -3.089 3.106 1.00 95.69 85 SER A O 1
ATOM 681 N N . PHE A 1 86 ? -4.622 -4.410 4.747 1.00 96.38 86 PHE A N 1
ATOM 682 C CA . PHE A 1 86 ? -3.497 -5.338 4.725 1.00 96.38 86 PHE A CA 1
ATOM 683 C C . PHE A 1 86 ? -3.345 -6.030 3.373 1.00 96.38 86 PHE A C 1
ATOM 685 O O . PHE A 1 86 ? -2.244 -6.050 2.827 1.00 96.38 86 PHE A O 1
ATOM 692 N N . ALA A 1 87 ? -4.443 -6.539 2.808 1.00 97.50 87 ALA A N 1
ATOM 693 C CA . ALA A 1 87 ? -4.431 -7.175 1.496 1.00 97.50 87 ALA A CA 1
ATOM 694 C C . ALA A 1 87 ? -3.928 -6.211 0.410 1.00 97.50 87 ALA A C 1
ATOM 696 O O . ALA A 1 87 ? -3.045 -6.575 -0.361 1.00 97.50 87 ALA A O 1
ATOM 697 N N . ILE A 1 88 ? -4.418 -4.966 0.395 1.00 97.38 88 ILE A N 1
ATOM 698 C CA . ILE A 1 88 ? -3.966 -3.939 -0.558 1.00 97.38 88 ILE A CA 1
ATOM 699 C C . ILE A 1 88 ? -2.471 -3.650 -0.385 1.00 97.38 88 ILE A C 1
ATOM 701 O O . ILE A 1 88 ? -1.730 -3.637 -1.365 1.00 97.38 88 ILE A O 1
ATOM 705 N N . ASN A 1 89 ? -2.013 -3.465 0.854 1.00 97.31 89 ASN A N 1
ATOM 706 C CA . ASN A 1 89 ? -0.610 -3.177 1.146 1.00 97.31 89 ASN A CA 1
ATOM 707 C C . ASN A 1 89 ? 0.326 -4.330 0.767 1.00 97.31 89 ASN A C 1
ATOM 709 O O . ASN A 1 89 ? 1.397 -4.079 0.218 1.00 97.31 89 ASN A O 1
ATOM 713 N N . ILE A 1 90 ? -0.078 -5.580 1.014 1.00 97.19 90 ILE A N 1
ATOM 714 C CA . ILE A 1 90 ? 0.671 -6.762 0.573 1.00 97.19 90 ILE A CA 1
ATOM 715 C C . ILE A 1 90 ? 0.729 -6.834 -0.944 1.00 97.19 90 ILE A C 1
ATOM 717 O O . ILE A 1 90 ? 1.807 -7.048 -1.484 1.00 97.19 90 ILE A O 1
ATOM 721 N N . VAL A 1 91 ? -0.400 -6.659 -1.633 1.00 96.81 91 VAL A N 1
ATOM 722 C CA . VAL A 1 91 ? -0.444 -6.730 -3.099 1.00 96.81 91 VAL A CA 1
ATOM 723 C C . VAL A 1 91 ? 0.469 -5.669 -3.707 1.00 96.81 91 VAL A C 1
ATOM 725 O O . VAL A 1 91 ? 1.277 -6.002 -4.569 1.00 96.81 91 VAL A O 1
ATOM 728 N N . ALA A 1 92 ? 0.398 -4.431 -3.211 1.00 95.50 92 ALA A N 1
ATOM 729 C CA . ALA A 1 92 ? 1.277 -3.345 -3.635 1.00 95.50 92 ALA A CA 1
ATOM 730 C C . ALA A 1 92 ? 2.751 -3.702 -3.391 1.00 95.50 92 ALA A C 1
ATOM 732 O O . ALA A 1 92 ? 3.560 -3.722 -4.312 1.00 95.50 92 ALA A O 1
ATOM 733 N N . PHE A 1 93 ? 3.092 -4.113 -2.167 1.00 95.75 93 PHE A N 1
ATOM 734 C CA . PHE A 1 93 ? 4.469 -4.457 -1.819 1.00 95.75 93 PHE A CA 1
ATOM 735 C C . PHE A 1 93 ? 5.019 -5.625 -2.650 1.00 95.75 93 PHE A C 1
ATOM 737 O O . PHE A 1 93 ? 6.153 -5.567 -3.118 1.00 95.75 93 PHE A O 1
ATOM 744 N N . VAL A 1 94 ? 4.228 -6.677 -2.873 1.00 94.88 94 VAL A N 1
ATOM 745 C CA . VAL A 1 94 ? 4.621 -7.813 -3.720 1.00 94.88 94 VAL A CA 1
ATOM 746 C C . VAL A 1 94 ? 4.825 -7.359 -5.160 1.00 94.88 94 VAL A C 1
ATOM 748 O O . VAL A 1 94 ? 5.837 -7.717 -5.758 1.00 94.88 94 VAL A O 1
ATOM 751 N N . LEU A 1 95 ? 3.916 -6.546 -5.707 1.00 91.19 95 LEU A N 1
ATOM 752 C CA . LEU A 1 95 ? 4.054 -5.991 -7.053 1.00 91.19 95 LEU A CA 1
ATOM 753 C C . LEU A 1 95 ? 5.346 -5.174 -7.181 1.00 91.19 95 LEU A C 1
ATOM 755 O O . LEU A 1 95 ? 6.082 -5.348 -8.152 1.00 91.19 95 LEU A O 1
ATOM 759 N N . ARG A 1 96 ? 5.671 -4.368 -6.164 1.00 90.62 96 ARG A N 1
ATOM 760 C CA . ARG A 1 96 ? 6.926 -3.619 -6.081 1.00 90.62 96 ARG A CA 1
ATOM 761 C C . ARG A 1 96 ? 8.150 -4.530 -6.070 1.00 90.62 96 ARG A C 1
ATOM 763 O O . ARG A 1 96 ? 9.079 -4.298 -6.838 1.00 90.62 96 ARG A O 1
ATOM 770 N N . GLN A 1 97 ? 8.158 -5.578 -5.243 1.00 90.62 97 GLN A N 1
ATOM 771 C CA . GLN A 1 97 ? 9.277 -6.528 -5.198 1.00 90.62 97 GLN A CA 1
ATOM 772 C C . GLN A 1 97 ? 9.454 -7.256 -6.534 1.00 90.62 97 GLN A C 1
ATOM 774 O O . GLN A 1 97 ? 10.576 -7.395 -7.014 1.00 90.62 9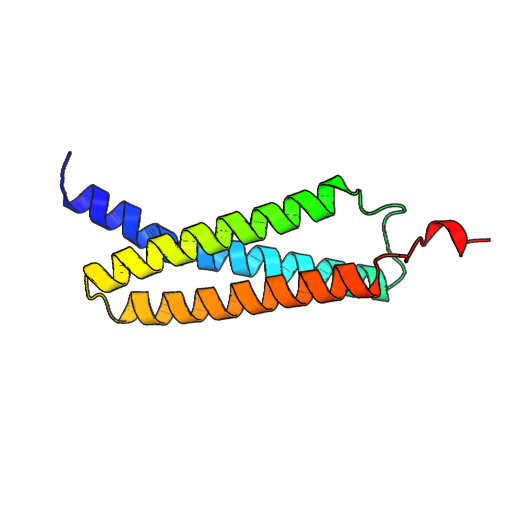7 GLN A O 1
ATOM 779 N N . VAL A 1 98 ? 8.355 -7.682 -7.164 1.00 88.69 98 VAL A N 1
ATOM 780 C CA . VAL A 1 98 ? 8.376 -8.282 -8.505 1.00 88.69 98 VAL A CA 1
ATOM 781 C C . VAL A 1 98 ? 8.971 -7.295 -9.506 1.00 88.69 98 VAL A C 1
ATOM 783 O O . VAL A 1 98 ? 9.900 -7.654 -10.222 1.00 88.69 98 VAL A O 1
ATOM 786 N N . TYR A 1 99 ? 8.508 -6.045 -9.520 1.00 83.56 99 TYR A N 1
ATOM 787 C CA . TYR A 1 99 ? 9.062 -5.006 -10.386 1.00 83.56 99 TYR A CA 1
ATOM 788 C C . TYR A 1 99 ? 10.573 -4.825 -10.166 1.00 83.56 99 TYR A C 1
ATOM 790 O O . TYR A 1 99 ? 11.347 -4.867 -11.121 1.00 83.56 99 TYR A O 1
ATOM 798 N N . ASP A 1 100 ? 11.010 -4.683 -8.915 1.00 82.62 100 ASP A N 1
ATOM 799 C CA . ASP A 1 100 ? 12.419 -4.463 -8.583 1.00 82.62 100 ASP A CA 1
ATOM 800 C C . ASP A 1 100 ? 13.311 -5.671 -8.924 1.00 82.62 100 ASP A C 1
ATOM 802 O O . ASP A 1 100 ? 14.484 -5.474 -9.232 1.00 82.62 100 ASP A O 1
ATOM 806 N N . ILE A 1 101 ? 12.775 -6.899 -8.912 1.00 84.75 101 ILE A N 1
ATOM 807 C CA . ILE A 1 101 ? 13.486 -8.117 -9.337 1.00 84.75 101 ILE A CA 1
ATOM 808 C C . ILE A 1 101 ? 13.573 -8.202 -10.865 1.00 84.75 101 ILE A C 1
ATOM 810 O O . ILE A 1 101 ? 14.666 -8.372 -11.400 1.00 84.75 101 ILE A O 1
ATOM 814 N N . TYR A 1 102 ? 12.445 -8.084 -11.573 1.00 79.88 102 TYR A N 1
ATOM 815 C CA . TYR A 1 102 ? 12.398 -8.257 -13.032 1.00 79.88 102 TYR A CA 1
ATOM 816 C C . TYR A 1 102 ? 13.120 -7.138 -13.785 1.00 79.88 102 TYR A C 1
ATOM 818 O O . TYR A 1 102 ? 13.717 -7.386 -14.829 1.00 79.88 102 TYR A O 1
ATOM 826 N N . TYR A 1 103 ? 13.090 -5.918 -13.251 1.00 72.69 103 TYR A N 1
ATOM 827 C CA . TYR A 1 103 ? 13.712 -4.745 -13.863 1.00 72.69 103 TYR A CA 1
ATOM 828 C C . TYR A 1 103 ? 14.976 -4.299 -13.124 1.00 72.69 103 TYR A C 1
ATOM 830 O O . TYR A 1 103 ? 15.412 -3.158 -13.277 1.00 7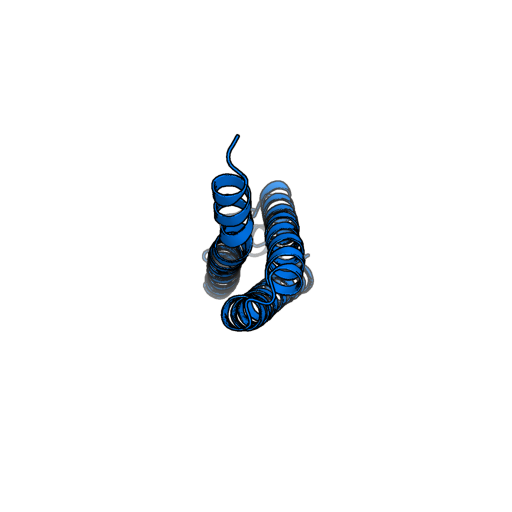2.69 103 TYR A O 1
ATOM 838 N N . ARG A 1 104 ? 15.588 -5.191 -12.329 1.00 69.19 104 ARG A N 1
ATOM 839 C CA . ARG A 1 104 ? 16.813 -4.899 -11.571 1.00 69.19 104 ARG A CA 1
ATOM 840 C C . ARG A 1 104 ? 17.938 -4.385 -12.467 1.00 69.19 104 ARG A C 1
ATOM 842 O O . ARG A 1 104 ? 18.561 -3.380 -12.126 1.00 69.19 104 ARG A O 1
ATOM 849 N N . ASP A 1 105 ? 18.123 -5.067 -13.595 1.00 62.12 105 ASP A N 1
ATOM 850 C CA . ASP A 1 105 ? 19.194 -4.843 -14.573 1.00 62.12 105 ASP A CA 1
ATOM 851 C C . ASP A 1 105 ? 18.683 -4.114 -15.831 1.00 62.12 105 ASP A C 1
ATOM 853 O O . ASP A 1 105 ? 19.398 -3.962 -16.822 1.00 62.12 105 ASP A O 1
ATOM 857 N N . TYR A 1 106 ? 17.420 -3.668 -15.825 1.00 58.91 106 TYR A N 1
ATOM 858 C CA . TYR A 1 106 ? 16.847 -2.936 -16.948 1.00 58.91 106 TYR A CA 1
ATOM 859 C C . TYR A 1 106 ? 17.393 -1.503 -16.960 1.00 58.91 106 TYR A C 1
ATOM 861 O O . TYR A 1 106 ? 16.891 -0.606 -16.279 1.00 58.91 106 TYR A O 1
ATOM 869 N N . HIS A 1 107 ? 18.442 -1.301 -17.756 1.00 55.94 107 HIS A N 1
ATOM 870 C CA . HIS A 1 107 ? 19.052 -0.009 -18.046 1.00 55.94 107 HIS A CA 1
ATOM 871 C C . HIS A 1 107 ? 18.630 0.455 -19.448 1.00 55.94 107 HIS A C 1
ATOM 873 O O . HIS A 1 107 ? 19.338 0.193 -20.419 1.00 55.94 107 HIS A O 1
ATOM 879 N N . PRO A 1 108 ? 17.496 1.167 -19.608 1.00 50.81 108 PRO A N 1
ATOM 880 C CA . PRO A 1 108 ? 17.010 1.571 -20.931 1.00 50.81 108 PRO A CA 1
ATOM 881 C C . PRO A 1 108 ? 18.001 2.470 -21.694 1.00 50.81 108 PRO A C 1
ATOM 883 O O . PRO A 1 108 ? 17.897 2.600 -22.908 1.00 50.81 108 PRO A O 1
ATOM 886 N N . ALA A 1 109 ? 18.984 3.064 -21.007 1.00 47.53 109 ALA A N 1
ATOM 887 C CA . ALA A 1 109 ? 20.041 3.870 -21.610 1.00 47.53 109 ALA A CA 1
ATOM 888 C C . ALA A 1 109 ? 21.035 3.078 -22.486 1.00 47.53 109 ALA A C 1
ATOM 890 O O . ALA A 1 109 ? 21.681 3.692 -23.328 1.00 47.53 109 ALA A O 1
ATOM 891 N N . GLU A 1 110 ? 21.158 1.758 -22.317 1.00 48.25 110 GLU A N 1
ATOM 892 C CA . GLU A 1 110 ? 22.113 0.930 -23.078 1.00 48.25 110 GLU A CA 1
ATOM 893 C C . GLU A 1 110 ? 21.527 0.364 -24.380 1.00 48.25 110 GLU A C 1
ATOM 895 O O . GLU A 1 110 ? 22.270 -0.056 -25.261 1.00 48.25 110 GLU A O 1
ATOM 900 N N . TYR A 1 111 ? 20.199 0.385 -24.525 1.00 47.50 111 TYR A N 1
ATOM 901 C CA . TYR A 1 111 ? 19.484 -0.228 -25.652 1.00 47.50 111 TYR A CA 1
ATOM 902 C C . TYR A 1 111 ? 18.947 0.790 -26.669 1.00 47.50 111 TYR A C 1
ATOM 904 O O . TYR A 1 111 ? 18.274 0.406 -27.623 1.00 47.50 111 TYR A O 1
ATOM 912 N N . VAL A 1 112 ? 19.223 2.083 -26.466 1.00 44.19 112 VAL A N 1
ATOM 913 C CA . VAL A 1 112 ? 18.967 3.144 -27.450 1.00 44.19 112 VAL A CA 1
ATOM 914 C C . VAL A 1 112 ? 20.303 3.506 -28.102 1.00 44.19 112 VAL A C 1
ATOM 916 O O . VAL A 1 112 ? 20.960 4.465 -27.693 1.00 44.19 112 VAL A O 1
ATOM 919 N N . THR A 1 113 ? 20.710 2.698 -29.080 1.00 46.34 113 THR A N 1
ATOM 920 C CA . THR A 1 113 ? 21.734 3.028 -30.081 1.00 46.34 113 THR A CA 1
ATOM 921 C C . THR A 1 113 ? 21.096 3.220 -31.446 1.00 46.34 113 THR A C 1
ATOM 923 O O . THR A 1 113 ? 20.139 2.482 -31.772 1.00 46.34 113 THR A O 1
#

Organism: NCBI:txid70186